Protein AF-A0A1F6R2A9-F1 (afdb_monomer_lite)

Sequence (72 aa):
MDEKLSLLLEIIGWGLIGTTLVFIALKLVGVIHSPTESTLDTLLTTGILALLVETRVKIGLLWSDFKRRKNI

pLDDT: mean 78.5, std 7.36, range [54.44, 86.38]

Secondary structure (DSSP, 8-state):
-HHHHHHHHHHHHHHHHHHHHHHHHHHHTTS-S---HHHHHHHHHHHHHHHHHHHHHHHHHHHHHHHHHHT-

Foldseek 3Di:
DLVVLLVVLLCQLVVLVVVLVVVVVCCVVVVDVDPDVVNSVVSNVSSVVSNVVSVVSVVVVVVVVVCVVVVD

Radius of gyration: 17.31 Å; chains: 1; bounding box: 37×16×52 Å

Structure (mmCIF, N/CA/C/O backbone):
data_AF-A0A1F6R2A9-F1
#
_entry.id   AF-A0A1F6R2A9-F1
#
loop_
_atom_site.group_PDB
_atom_site.id
_atom_site.type_symbol
_atom_site.label_atom_id
_atom_site.label_alt_id
_atom_site.label_comp_id
_atom_site.label_asym_id
_atom_site.label_entity_id
_atom_site.label_seq_id
_atom_site.pdbx_PDB_ins_code
_atom_site.Cartn_x
_atom_site.Cartn_y
_atom_site.Cartn_z
_atom_site.occupancy
_atom_site.B_iso_or_equiv
_atom_site.auth_seq_id
_atom_site.auth_comp_id
_atom_site.auth_asym_id
_atom_site.auth_atom_id
_atom_site.pdbx_PDB_model_num
ATOM 1 N N . MET A 1 1 ? -14.646 10.198 12.130 1.00 58.59 1 MET A N 1
ATOM 2 C CA . MET A 1 1 ? -13.512 10.848 11.429 1.00 58.59 1 MET A CA 1
ATOM 3 C C . MET A 1 1 ? -12.515 9.793 10.954 1.00 58.59 1 MET A C 1
ATOM 5 O O . MET A 1 1 ? -12.001 9.906 9.851 1.00 58.59 1 MET A O 1
ATOM 9 N N . ASP A 1 2 ? -12.353 8.725 11.735 1.00 65.94 2 ASP A N 1
ATOM 10 C CA . ASP A 1 2 ? -11.458 7.585 11.494 1.00 65.94 2 ASP A CA 1
ATOM 11 C C . ASP A 1 2 ? -11.802 6.762 10.247 1.00 65.94 2 ASP A C 1
ATOM 13 O O . ASP A 1 2 ? -10.913 6.276 9.561 1.00 65.94 2 ASP A O 1
ATOM 17 N N . GLU A 1 3 ? -13.083 6.665 9.890 1.00 69.62 3 GLU A N 1
ATOM 18 C CA . GLU A 1 3 ? -13.534 5.899 8.720 1.00 69.62 3 GLU A CA 1
ATOM 19 C C . GLU A 1 3 ? -13.124 6.555 7.390 1.00 69.62 3 GLU A C 1
ATOM 21 O O . GLU A 1 3 ? -12.670 5.881 6.469 1.00 69.62 3 GLU A O 1
ATOM 26 N N . LYS A 1 4 ? -13.167 7.895 7.315 1.00 77.31 4 LYS A N 1
ATOM 27 C CA . LYS A 1 4 ? -12.636 8.648 6.164 1.00 77.31 4 LYS A CA 1
ATOM 28 C C . LYS A 1 4 ? -11.115 8.518 6.060 1.00 77.31 4 LYS A C 1
ATOM 30 O O . LYS A 1 4 ? -10.586 8.435 4.960 1.00 77.31 4 LYS A O 1
ATOM 35 N N . LEU A 1 5 ? -10.429 8.498 7.203 1.00 76.75 5 LEU A N 1
ATOM 36 C CA . LEU A 1 5 ? -8.981 8.299 7.286 1.00 76.75 5 LEU A CA 1
ATOM 37 C C . LEU A 1 5 ? -8.593 6.896 6.809 1.00 76.75 5 LEU A C 1
ATOM 39 O O . LEU A 1 5 ? -7.682 6.771 5.998 1.00 76.75 5 LEU A O 1
ATOM 43 N N . SER A 1 6 ? -9.334 5.870 7.234 1.00 76.06 6 SER A N 1
ATOM 44 C CA . SER A 1 6 ? -9.164 4.493 6.767 1.00 76.06 6 SER A CA 1
ATOM 45 C C . SER A 1 6 ? -9.339 4.388 5.253 1.00 76.06 6 SER A C 1
ATOM 47 O O . SER A 1 6 ? -8.472 3.836 4.591 1.00 76.06 6 SER A O 1
ATOM 49 N N . LEU A 1 7 ? -10.405 4.966 4.690 1.00 80.75 7 LEU A N 1
ATOM 50 C CA . LEU A 1 7 ? -10.635 4.947 3.241 1.00 80.75 7 LEU A CA 1
ATOM 51 C C . LEU A 1 7 ? -9.524 5.668 2.462 1.00 80.75 7 LEU A C 1
ATOM 53 O O . LEU A 1 7 ? -9.100 5.196 1.412 1.00 80.75 7 LEU A O 1
ATOM 57 N N . LEU A 1 8 ? -9.027 6.800 2.971 1.00 82.94 8 LEU A N 1
ATOM 58 C CA . LEU A 1 8 ? -7.914 7.520 2.346 1.00 82.94 8 LEU A CA 1
ATOM 59 C C . LEU A 1 8 ? -6.614 6.708 2.383 1.00 82.94 8 LEU A C 1
ATOM 61 O O . LEU A 1 8 ? -5.921 6.639 1.373 1.00 82.94 8 LEU A O 1
ATOM 65 N N . LEU A 1 9 ? -6.293 6.083 3.518 1.00 81.12 9 LEU A N 1
ATOM 66 C CA . LEU A 1 9 ? -5.120 5.215 3.667 1.00 81.12 9 LEU A CA 1
ATOM 67 C C . LEU A 1 9 ? -5.198 3.988 2.751 1.00 81.12 9 LEU A C 1
ATOM 69 O O . LEU A 1 9 ? -4.192 3.636 2.139 1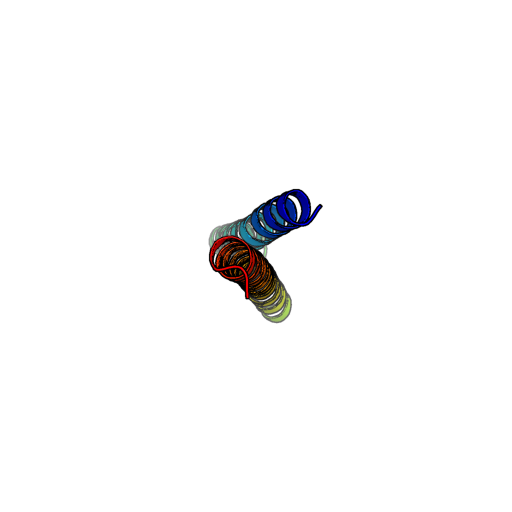.00 81.12 9 LEU A O 1
ATOM 73 N N . GLU A 1 10 ? -6.387 3.404 2.600 1.00 81.88 10 GLU A N 1
ATOM 74 C CA . GLU A 1 10 ? -6.643 2.279 1.697 1.00 81.88 10 GLU A CA 1
ATOM 75 C C . GLU A 1 10 ? -6.382 2.681 0.236 1.00 81.88 10 GLU A C 1
ATOM 77 O O . GLU A 1 10 ? -5.606 2.036 -0.471 1.00 81.88 10 GLU A O 1
ATOM 82 N N . ILE A 1 11 ? -6.951 3.810 -0.203 1.00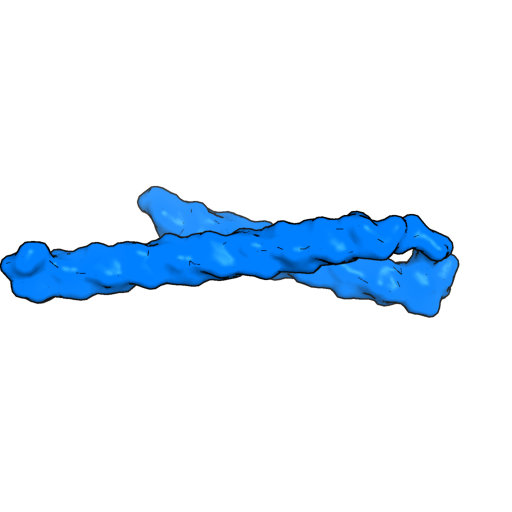 86.38 11 ILE A N 1
ATOM 83 C CA . ILE A 1 11 ? -6.764 4.346 -1.561 1.00 86.38 11 ILE A CA 1
ATOM 84 C C . ILE A 1 11 ? -5.293 4.689 -1.823 1.00 86.38 11 ILE A C 1
ATOM 86 O O . ILE A 1 11 ? -4.770 4.374 -2.891 1.00 86.38 11 ILE A O 1
ATOM 90 N N . ILE A 1 12 ? -4.613 5.320 -0.861 1.00 83.38 12 ILE A N 1
ATOM 91 C CA . ILE A 1 12 ? -3.194 5.679 -0.986 1.00 83.38 12 ILE A CA 1
ATOM 92 C C . ILE A 1 12 ? -2.326 4.415 -1.043 1.00 83.38 12 ILE A C 1
ATOM 94 O O . ILE A 1 12 ? -1.442 4.329 -1.894 1.00 83.38 12 ILE A O 1
ATOM 98 N N . GLY A 1 13 ? -2.592 3.419 -0.193 1.00 80.56 13 GLY A N 1
ATOM 99 C CA . GLY A 1 13 ? -1.865 2.150 -0.168 1.00 80.56 13 GLY A CA 1
ATOM 100 C C . GLY A 1 13 ? -1.972 1.399 -1.495 1.00 80.56 13 GLY A C 1
ATOM 101 O O . GLY A 1 13 ? -0.954 1.073 -2.110 1.00 80.56 13 GLY A O 1
ATOM 102 N N . TRP A 1 14 ? -3.195 1.205 -1.996 1.00 83.25 14 TRP A N 1
ATOM 103 C CA . TRP A 1 14 ? -3.424 0.581 -3.302 1.00 83.25 14 TRP A CA 1
ATOM 104 C C . TRP A 1 14 ? -2.878 1.414 -4.462 1.00 83.25 14 TRP A C 1
ATOM 106 O O . TRP A 1 14 ? -2.318 0.854 -5.405 1.00 83.25 14 TRP A O 1
ATOM 116 N N . GLY A 1 15 ? -2.979 2.743 -4.385 1.00 84.81 15 GLY A N 1
ATOM 117 C CA . GLY A 1 15 ? -2.431 3.659 -5.382 1.00 84.81 15 GLY A CA 1
ATOM 118 C C . GLY A 1 15 ? -0.912 3.544 -5.514 1.00 84.81 15 GLY A C 1
ATOM 119 O O . GLY A 1 15 ? -0.402 3.485 -6.634 1.00 84.81 15 GLY A O 1
ATOM 120 N N . LEU A 1 16 ? -0.195 3.441 -4.390 1.00 83.38 16 LEU A N 1
ATOM 121 C CA . LEU A 1 16 ? 1.263 3.268 -4.344 1.00 83.38 16 LEU A CA 1
ATOM 122 C C . LEU A 1 16 ? 1.707 1.897 -4.873 1.00 83.38 16 LEU A C 1
ATOM 124 O O . LEU A 1 16 ? 2.660 1.801 -5.652 1.00 83.38 16 LEU A O 1
ATOM 128 N N . ILE A 1 17 ? 0.989 0.831 -4.513 1.00 82.12 17 ILE A N 1
ATOM 129 C CA . ILE A 1 17 ? 1.252 -0.516 -5.044 1.00 82.12 17 ILE A CA 1
ATOM 130 C C . ILE A 1 17 ? 1.005 -0.543 -6.559 1.00 82.12 17 ILE A C 1
ATOM 132 O O . ILE A 1 17 ? 1.838 -1.037 -7.320 1.00 82.12 17 ILE A O 1
ATOM 136 N N . GLY A 1 18 ? -0.103 0.049 -7.014 1.00 85.38 18 GLY A N 1
ATOM 137 C CA . GLY A 1 18 ? -0.452 0.145 -8.429 1.00 85.38 18 GLY A CA 1
ATOM 138 C C . GLY A 1 18 ? 0.577 0.931 -9.239 1.00 85.38 18 GLY A C 1
ATOM 139 O O . GLY A 1 18 ? 1.021 0.466 -10.287 1.00 85.38 18 GLY A O 1
ATOM 140 N N . THR A 1 19 ? 1.029 2.084 -8.738 1.00 83.06 19 THR A N 1
ATOM 141 C CA . THR A 1 19 ? 2.093 2.859 -9.403 1.00 83.06 19 THR A CA 1
ATOM 142 C C . THR A 1 19 ? 3.407 2.091 -9.460 1.00 83.06 19 THR A C 1
ATOM 144 O O . THR A 1 19 ? 4.069 2.118 -10.495 1.00 83.06 19 THR A O 1
ATOM 147 N N . THR A 1 20 ? 3.762 1.345 -8.411 1.00 82.06 20 THR A N 1
ATOM 148 C CA . THR A 1 20 ? 4.951 0.476 -8.429 1.00 82.06 20 THR A CA 1
ATOM 149 C C . THR A 1 20 ? 4.857 -0.564 -9.550 1.00 82.06 20 THR A C 1
ATOM 151 O O . THR A 1 20 ? 5.799 -0.716 -10.328 1.00 82.06 20 THR A O 1
ATOM 154 N N . LEU A 1 21 ? 3.713 -1.242 -9.692 1.00 84.31 21 LEU A N 1
ATOM 155 C CA . LEU A 1 21 ? 3.494 -2.218 -10.766 1.00 84.31 21 LEU A CA 1
ATOM 156 C C . LEU A 1 21 ? 3.589 -1.581 -12.157 1.00 84.31 21 LEU A C 1
ATOM 158 O O . LEU A 1 21 ? 4.194 -2.164 -13.055 1.00 84.31 21 LEU A O 1
ATOM 162 N N . VAL A 1 22 ? 3.053 -0.370 -12.330 1.00 85.06 22 VAL A N 1
ATOM 163 C CA . VAL A 1 22 ? 3.169 0.387 -13.586 1.00 85.06 22 VAL A CA 1
ATOM 164 C C . VAL A 1 22 ? 4.628 0.720 -13.890 1.00 85.06 22 VAL A C 1
ATOM 166 O O . VAL A 1 22 ? 5.073 0.523 -15.018 1.00 85.06 22 VAL A O 1
ATOM 169 N N . PHE A 1 23 ? 5.406 1.160 -12.900 1.00 81.44 23 PHE A N 1
ATOM 170 C CA . PHE A 1 23 ? 6.837 1.414 -13.080 1.00 81.44 23 PHE A CA 1
ATOM 171 C C . PHE A 1 23 ? 7.615 0.145 -13.451 1.00 81.44 23 PHE A C 1
ATOM 173 O O . PHE A 1 23 ? 8.488 0.199 -14.318 1.00 81.44 23 PHE A O 1
ATOM 180 N N . ILE A 1 24 ? 7.284 -0.999 -12.845 1.00 81.81 24 ILE A N 1
ATOM 181 C CA . ILE A 1 24 ? 7.869 -2.298 -13.203 1.0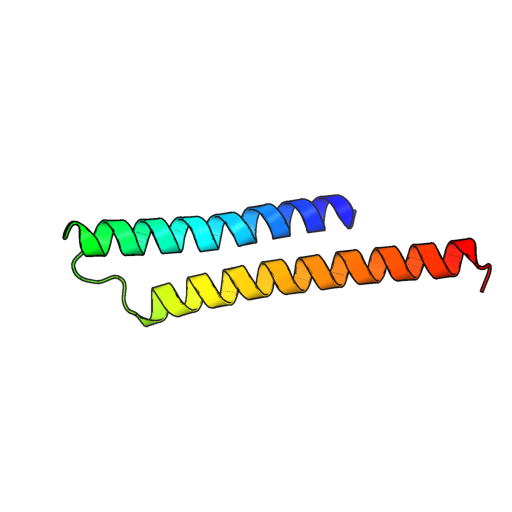0 81.81 24 ILE A CA 1
ATOM 182 C C . ILE A 1 24 ? 7.513 -2.661 -14.650 1.00 81.81 24 ILE A C 1
ATOM 184 O O . ILE A 1 24 ? 8.397 -3.038 -15.418 1.00 81.81 24 ILE A O 1
ATOM 188 N N . ALA A 1 25 ? 6.253 -2.494 -15.056 1.00 83.31 25 ALA A N 1
ATOM 189 C CA . ALA A 1 25 ? 5.815 -2.758 -16.424 1.00 83.31 25 ALA A CA 1
ATOM 190 C C . ALA A 1 25 ? 6.522 -1.844 -17.439 1.00 83.31 25 ALA A C 1
ATOM 192 O O . ALA A 1 25 ? 7.022 -2.315 -18.456 1.00 83.31 25 ALA A O 1
ATOM 193 N N . LEU A 1 26 ? 6.644 -0.548 -17.145 1.00 83.06 26 LEU A N 1
ATOM 194 C CA . LEU A 1 26 ? 7.346 0.410 -18.001 1.00 83.06 26 LEU A CA 1
ATOM 195 C C . LEU A 1 26 ? 8.857 0.126 -18.092 1.00 83.06 26 LEU A C 1
ATOM 197 O O . LEU A 1 26 ? 9.451 0.344 -19.151 1.00 83.06 26 LEU A O 1
ATOM 201 N N . LYS A 1 27 ? 9.471 -0.405 -17.023 1.00 76.69 27 LYS A N 1
ATOM 202 C CA . LYS A 1 27 ? 10.849 -0.927 -17.041 1.00 76.69 27 LYS A CA 1
ATOM 203 C C . LYS A 1 27 ? 10.960 -2.158 -17.947 1.00 76.69 27 LYS A C 1
ATOM 205 O O . LYS A 1 27 ? 11.871 -2.220 -18.764 1.00 76.69 27 LYS A O 1
ATOM 210 N N . LEU A 1 28 ? 10.024 -3.107 -17.848 1.00 79.62 28 LEU A N 1
ATOM 211 C CA . LEU A 1 28 ? 10.003 -4.320 -18.682 1.00 79.62 28 LEU A CA 1
ATOM 212 C C . LEU A 1 28 ? 9.823 -4.014 -20.174 1.00 79.62 28 LEU A C 1
ATOM 214 O O . LEU A 1 28 ? 10.447 -4.660 -21.008 1.00 79.62 28 LEU A O 1
ATOM 218 N N . VAL A 1 29 ? 9.003 -3.016 -20.510 1.00 82.94 29 VAL A N 1
ATOM 219 C CA . VAL A 1 29 ? 8.781 -2.569 -21.898 1.00 82.94 29 VAL A CA 1
ATOM 220 C C . VAL A 1 29 ? 9.961 -1.727 -22.423 1.00 82.94 29 VAL A C 1
ATOM 222 O O . VAL A 1 29 ? 10.016 -1.399 -23.604 1.00 82.94 29 VAL A O 1
ATOM 225 N N . GLY A 1 30 ? 10.940 -1.390 -21.575 1.00 72.88 30 GLY A N 1
ATOM 226 C CA . GLY A 1 30 ? 12.130 -0.630 -21.968 1.00 72.88 30 GLY A CA 1
ATOM 227 C C . GLY A 1 30 ? 11.882 0.869 -22.165 1.00 72.88 30 GLY A C 1
ATOM 228 O O . GLY A 1 30 ? 12.757 1.569 -22.669 1.00 72.88 30 GLY A O 1
ATOM 229 N N . VAL A 1 31 ? 10.715 1.375 -21.746 1.00 72.00 31 VAL A N 1
ATOM 230 C CA . VAL A 1 31 ? 10.362 2.805 -21.804 1.00 72.00 31 VAL A CA 1
ATOM 231 C C . VAL A 1 31 ? 11.172 3.606 -20.783 1.00 72.00 31 VAL A C 1
ATOM 233 O O . VAL A 1 31 ? 11.539 4.749 -21.040 1.00 72.00 31 VAL A O 1
ATOM 236 N N . ILE A 1 32 ? 11.480 3.003 -19.629 1.00 68.62 32 ILE A N 1
ATOM 237 C CA . ILE A 1 32 ? 12.250 3.633 -18.552 1.00 68.62 32 ILE A CA 1
ATOM 238 C C . ILE A 1 32 ? 13.481 2.775 -18.262 1.00 68.62 32 ILE A C 1
ATOM 240 O O . ILE A 1 32 ? 13.354 1.621 -17.859 1.00 68.62 32 ILE A O 1
ATOM 244 N N . HIS A 1 33 ? 14.676 3.340 -18.437 1.00 64.31 33 HIS A N 1
ATOM 245 C CA . HIS A 1 33 ? 15.935 2.615 -18.228 1.00 64.31 33 HIS A CA 1
ATOM 246 C C . HIS A 1 33 ? 16.295 2.423 -16.744 1.00 64.31 33 HIS A C 1
ATOM 248 O O . HIS A 1 33 ? 17.023 1.496 -16.401 1.00 64.31 33 HIS A O 1
ATOM 254 N N . SER A 1 34 ? 15.768 3.258 -15.843 1.00 54.69 34 SER A N 1
ATOM 255 C CA . SER A 1 34 ? 16.040 3.133 -14.409 1.00 54.69 34 SER A CA 1
ATOM 256 C C . SER A 1 34 ? 15.032 3.904 -13.549 1.00 54.69 34 SER A C 1
ATOM 258 O O . SER A 1 34 ? 15.252 5.079 -13.249 1.00 54.69 34 SER A O 1
ATOM 260 N N . PRO A 1 35 ? 13.957 3.282 -13.046 1.00 59.47 35 PRO A N 1
ATOM 261 C CA . PRO A 1 35 ? 13.599 3.588 -11.674 1.00 59.47 35 PRO A CA 1
ATOM 262 C C . PRO A 1 35 ? 14.754 3.079 -10.798 1.00 59.47 35 PRO A C 1
ATOM 264 O O . PRO A 1 35 ? 15.089 1.893 -10.841 1.00 59.47 35 PRO A O 1
ATOM 267 N N . THR A 1 36 ? 15.414 3.977 -10.066 1.00 69.81 36 THR A N 1
ATOM 268 C CA . THR A 1 36 ? 16.381 3.606 -9.024 1.00 69.81 36 THR A CA 1
ATOM 269 C C . THR A 1 36 ? 15.723 2.572 -8.119 1.00 69.81 36 THR A C 1
ATOM 271 O O . 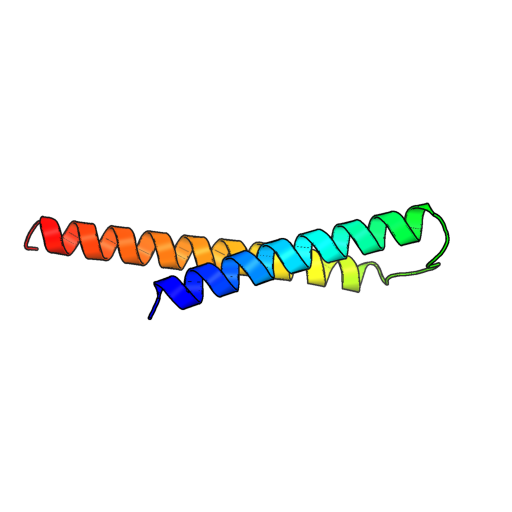THR A 1 36 ? 14.597 2.787 -7.674 1.00 69.81 36 THR A O 1
ATOM 274 N N . GLU A 1 37 ? 16.378 1.437 -7.871 1.00 70.25 37 GLU A N 1
ATOM 275 C CA . GLU A 1 37 ? 15.778 0.333 -7.102 1.00 70.25 37 GLU A CA 1
ATOM 276 C C . GLU A 1 37 ? 15.283 0.797 -5.723 1.00 70.25 37 GLU A C 1
ATOM 278 O 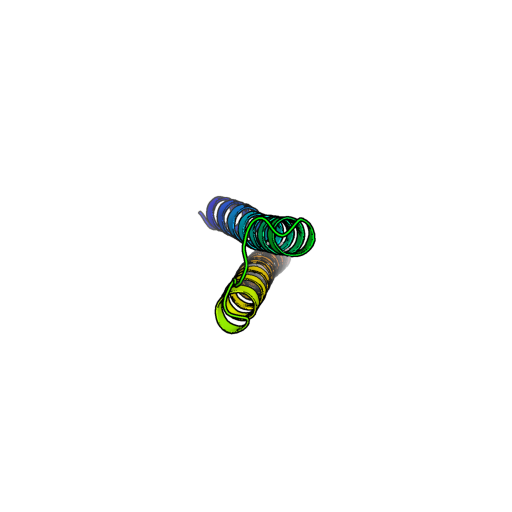O . GLU A 1 37 ? 14.221 0.379 -5.267 1.00 70.25 37 GLU A O 1
ATOM 283 N N . SER A 1 38 ? 15.966 1.787 -5.139 1.00 75.94 38 SER A N 1
ATOM 284 C CA . SER A 1 38 ? 15.560 2.478 -3.913 1.00 75.94 38 SER A CA 1
ATOM 285 C C . SER A 1 38 ? 14.198 3.177 -4.001 1.00 75.94 38 SER A C 1
ATOM 287 O O . SER A 1 38 ? 13.472 3.234 -3.012 1.00 75.94 38 SER A O 1
ATOM 289 N N . THR A 1 39 ? 13.811 3.702 -5.165 1.00 77.12 39 THR A N 1
ATOM 290 C CA . THR A 1 39 ? 12.513 4.356 -5.375 1.00 77.12 39 THR A CA 1
ATOM 291 C C . THR A 1 39 ? 11.376 3.338 -5.379 1.00 77.12 39 THR A C 1
ATOM 293 O O . THR A 1 39 ? 10.342 3.586 -4.765 1.00 77.12 39 THR A O 1
ATOM 296 N N . LEU A 1 40 ? 11.571 2.180 -6.018 1.00 76.25 40 LEU A N 1
ATOM 297 C CA . LEU A 1 40 ? 10.581 1.097 -6.011 1.00 76.25 40 LEU A CA 1
ATOM 298 C C . LEU A 1 40 ? 10.400 0.521 -4.606 1.00 76.25 40 LEU A C 1
ATOM 300 O O . LEU A 1 40 ? 9.270 0.321 -4.167 1.00 76.25 40 LEU A O 1
ATOM 304 N N . ASP A 1 41 ? 11.506 0.320 -3.892 1.00 80.88 41 ASP A N 1
ATOM 305 C CA . ASP A 1 41 ? 11.489 -0.216 -2.534 1.00 80.88 41 ASP A CA 1
ATOM 306 C C . ASP A 1 41 ? 10.813 0.756 -1.553 1.00 80.88 41 ASP A C 1
ATOM 308 O O . ASP A 1 41 ? 9.986 0.363 -0.729 1.00 80.88 41 ASP A O 1
ATOM 312 N N . THR A 1 42 ? 11.057 2.062 -1.719 1.00 82.75 42 THR A N 1
ATOM 313 C CA . THR A 1 42 ? 10.379 3.107 -0.939 1.00 82.75 42 THR A CA 1
ATOM 314 C C . THR A 1 42 ? 8.879 3.138 -1.235 1.00 82.75 42 THR A C 1
ATOM 316 O O . THR A 1 42 ? 8.084 3.228 -0.300 1.00 82.75 42 THR A O 1
ATOM 319 N N . LEU A 1 43 ? 8.459 3.031 -2.501 1.00 80.94 43 LEU A N 1
ATOM 320 C CA . LEU A 1 43 ? 7.038 3.033 -2.877 1.00 80.94 43 LEU A CA 1
ATOM 321 C C . LEU A 1 43 ? 6.300 1.802 -2.335 1.00 80.94 43 LEU A C 1
ATOM 323 O O . LEU A 1 43 ? 5.221 1.948 -1.759 1.00 80.94 43 LEU A O 1
ATOM 327 N N . LEU A 1 44 ? 6.903 0.614 -2.446 1.00 81.31 44 LEU A N 1
ATOM 328 C CA . LEU A 1 44 ? 6.356 -0.623 -1.885 1.00 81.31 44 LEU A CA 1
ATOM 329 C C . LEU A 1 44 ? 6.263 -0.557 -0.365 1.00 81.31 44 LEU A C 1
ATOM 331 O O . LEU A 1 44 ? 5.196 -0.802 0.196 1.00 81.31 44 LEU A O 1
ATOM 335 N N . THR A 1 45 ? 7.351 -0.175 0.303 1.00 84.75 45 THR A N 1
ATOM 336 C CA . THR A 1 45 ? 7.395 -0.073 1.766 1.00 84.75 45 THR A CA 1
ATOM 337 C C . THR A 1 45 ? 6.382 0.948 2.276 1.00 84.75 45 THR A C 1
ATOM 339 O O . THR A 1 45 ? 5.655 0.673 3.230 1.00 84.75 45 THR A O 1
ATOM 342 N N . THR A 1 46 ? 6.261 2.100 1.609 1.00 84.81 46 THR A N 1
ATOM 343 C CA . THR A 1 46 ? 5.275 3.131 1.969 1.00 84.81 46 THR A CA 1
ATOM 344 C C . THR A 1 46 ? 3.843 2.641 1.745 1.00 84.81 46 THR A C 1
ATOM 346 O O . THR A 1 46 ? 2.990 2.850 2.606 1.00 84.81 46 THR A O 1
ATOM 349 N N . GLY A 1 47 ? 3.575 1.937 0.639 1.00 81.75 47 GLY A N 1
ATOM 350 C CA . GLY A 1 47 ? 2.266 1.339 0.364 1.00 81.75 47 GLY A CA 1
ATOM 351 C C . GLY A 1 47 ? 1.869 0.286 1.403 1.00 81.75 47 GLY A C 1
ATOM 352 O O . GLY A 1 47 ? 0.755 0.317 1.924 1.00 81.75 47 GLY A O 1
ATOM 353 N N . ILE A 1 48 ? 2.801 -0.593 1.780 1.00 84.75 48 ILE A N 1
ATOM 354 C CA . ILE A 1 48 ? 2.596 -1.610 2.823 1.00 84.75 48 ILE A CA 1
ATOM 355 C C . ILE A 1 48 ? 2.367 -0.953 4.190 1.00 84.75 48 ILE A C 1
ATOM 357 O O . ILE A 1 48 ? 1.463 -1.355 4.923 1.00 84.75 48 ILE A O 1
ATOM 361 N N . LEU A 1 49 ? 3.147 0.075 4.539 1.00 83.81 49 LEU A N 1
ATOM 362 C CA . LEU A 1 49 ? 2.972 0.817 5.788 1.00 83.81 49 LEU A CA 1
ATOM 363 C C . LEU A 1 49 ? 1.606 1.504 5.855 1.00 83.81 49 LEU A C 1
ATOM 365 O O . LEU A 1 49 ? 0.957 1.435 6.897 1.00 83.81 49 LEU A O 1
ATOM 369 N N . ALA A 1 50 ? 1.142 2.112 4.761 1.00 79.94 50 ALA A N 1
ATOM 370 C CA . ALA A 1 50 ? -0.182 2.727 4.700 1.00 79.94 50 ALA A CA 1
ATOM 371 C C . ALA A 1 50 ? -1.296 1.706 4.999 1.00 79.94 50 ALA A C 1
ATOM 373 O O . ALA A 1 50 ? -2.146 1.965 5.852 1.00 79.94 50 ALA A O 1
ATOM 374 N N . LEU A 1 51 ? -1.232 0.513 4.397 1.00 82.00 51 LEU A N 1
ATOM 375 C CA . LEU A 1 51 ? -2.191 -0.575 4.637 1.00 82.00 51 LEU A CA 1
ATOM 376 C C . LEU A 1 51 ? -2.102 -1.155 6.060 1.00 82.00 51 LEU A C 1
ATOM 378 O O . LEU A 1 51 ? -3.114 -1.493 6.682 1.00 82.00 51 LEU A O 1
ATOM 382 N N . LEU A 1 52 ? -0.896 -1.259 6.624 1.00 84.88 52 LEU A N 1
ATOM 383 C CA . LEU A 1 52 ? -0.710 -1.697 8.011 1.00 84.88 52 LEU A CA 1
ATOM 384 C C . LEU A 1 52 ? -1.306 -0.695 9.003 1.00 84.88 52 LEU A C 1
ATOM 386 O O . LEU A 1 52 ? -1.960 -1.098 9.969 1.00 84.88 52 LEU A O 1
ATOM 390 N N . VAL A 1 53 ? -1.100 0.602 8.767 1.00 83.00 53 VAL A N 1
ATOM 391 C CA . VAL A 1 53 ? -1.689 1.675 9.577 1.00 83.00 53 VAL A CA 1
ATOM 392 C C . VAL A 1 53 ? -3.210 1.652 9.459 1.00 83.00 53 VAL A C 1
ATOM 394 O O . VAL A 1 53 ? -3.896 1.700 10.476 1.00 83.00 53 VAL A O 1
ATOM 397 N N . GLU A 1 54 ? -3.745 1.486 8.253 1.0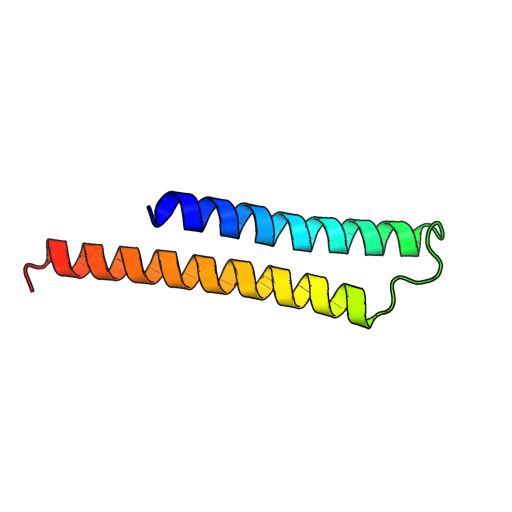0 81.00 54 GLU A N 1
ATOM 398 C CA . GLU A 1 54 ? -5.180 1.322 8.022 1.00 81.00 54 GLU A CA 1
ATOM 399 C C . GLU A 1 54 ? -5.763 0.156 8.839 1.00 81.00 54 GLU A C 1
ATOM 401 O O . GLU A 1 54 ? -6.736 0.313 9.580 1.00 81.00 54 GLU A O 1
ATOM 406 N N . THR A 1 55 ? -5.109 -1.006 8.781 1.00 81.75 55 THR A N 1
ATOM 407 C CA . THR A 1 55 ? -5.522 -2.206 9.517 1.00 81.75 55 THR A CA 1
ATOM 408 C C . THR A 1 55 ? -5.481 -1.972 11.029 1.00 81.75 55 THR A C 1
ATOM 410 O O . THR A 1 55 ? -6.389 -2.380 11.753 1.00 81.75 55 THR A O 1
ATOM 413 N N . ARG A 1 56 ? -4.456 -1.269 11.531 1.00 80.81 56 ARG A N 1
ATOM 414 C CA . ARG A 1 56 ? -4.349 -0.881 12.948 1.00 80.81 56 ARG A CA 1
ATOM 415 C C . ARG A 1 56 ? -5.501 0.028 13.375 1.00 80.81 56 ARG A C 1
ATOM 417 O O . ARG A 1 56 ? -6.060 -0.193 14.448 1.00 80.81 56 ARG A O 1
ATOM 424 N N . VAL A 1 57 ? -5.880 1.002 12.547 1.00 81.25 57 VAL A N 1
ATOM 425 C CA . VAL A 1 57 ? -7.021 1.894 12.813 1.00 81.25 57 VAL A CA 1
ATOM 426 C C . VAL A 1 57 ? -8.330 1.100 12.833 1.00 81.25 57 VAL A C 1
ATOM 428 O O . VAL A 1 57 ? -9.093 1.220 13.793 1.00 81.25 57 VAL A O 1
ATOM 431 N N . LYS A 1 58 ? -8.558 0.216 11.850 1.00 79.75 58 LYS A N 1
ATOM 432 C CA . LYS A 1 58 ? -9.727 -0.684 11.814 1.00 79.75 58 LYS A CA 1
ATOM 433 C C . LYS A 1 58 ? -9.808 -1.567 13.066 1.00 79.75 58 LYS A C 1
ATOM 435 O O . LYS A 1 58 ? -10.869 -1.663 13.678 1.00 79.75 58 LYS A O 1
ATOM 440 N N . ILE A 1 59 ? -8.693 -2.157 13.505 1.00 82.31 59 ILE A N 1
ATOM 441 C CA . ILE A 1 59 ? -8.638 -2.963 14.738 1.00 82.31 59 ILE A CA 1
ATOM 442 C C . ILE A 1 59 ? -8.941 -2.110 15.977 1.00 82.31 59 ILE A C 1
ATOM 444 O O . ILE A 1 59 ? -9.688 -2.550 16.849 1.00 82.31 59 ILE A O 1
ATOM 448 N N . GLY A 1 60 ? -8.399 -0.892 16.059 1.00 80.69 60 GLY A N 1
ATOM 449 C CA . GLY A 1 60 ? -8.675 0.035 17.159 1.00 80.69 60 GLY A CA 1
ATOM 450 C C . GLY A 1 60 ? -10.159 0.397 17.266 1.00 80.69 60 GLY A C 1
ATOM 451 O O . GLY A 1 60 ? -10.714 0.401 18.366 1.00 80.69 60 GLY A O 1
ATOM 452 N N . LEU A 1 61 ? -10.819 0.617 16.126 1.00 79.62 61 LEU A N 1
ATOM 453 C CA . LEU A 1 61 ? -12.261 0.858 16.057 1.00 79.62 61 LEU A CA 1
ATOM 454 C C . LEU A 1 61 ? -13.067 -0.372 16.486 1.00 79.62 61 LEU A C 1
ATOM 456 O O . LEU A 1 61 ? -13.940 -0.250 17.341 1.00 79.62 61 LEU A O 1
ATOM 460 N N . LEU A 1 62 ? -12.729 -1.560 15.974 1.00 81.56 62 LEU A N 1
ATOM 461 C CA . LEU A 1 62 ? -13.383 -2.815 16.363 1.00 81.56 62 LEU A CA 1
ATOM 462 C C . LEU A 1 62 ? -13.241 -3.096 17.863 1.00 81.56 62 LEU A C 1
ATOM 464 O O . LEU A 1 62 ? -14.191 -3.536 18.508 1.00 81.56 62 LEU A O 1
ATOM 468 N N . TRP A 1 63 ? -12.072 -2.812 18.438 1.00 83.81 63 TRP A N 1
ATOM 469 C CA . TRP A 1 63 ? -11.825 -2.967 19.869 1.00 83.81 63 TRP A CA 1
ATOM 470 C C . TRP A 1 63 ? -12.614 -1.960 20.713 1.00 83.81 63 TRP A C 1
ATOM 472 O O . TRP A 1 63 ? -13.182 -2.326 21.744 1.00 83.81 63 TRP A O 1
ATOM 482 N N . SER A 1 64 ? -12.684 -0.705 20.262 1.00 80.69 64 SER A N 1
ATOM 483 C CA . SER A 1 64 ? -13.499 0.341 20.888 1.00 80.69 64 SER A CA 1
ATOM 484 C C . SER A 1 64 ? -14.984 -0.029 20.879 1.00 80.69 64 SER A C 1
ATOM 486 O O . SER A 1 64 ? -15.647 0.006 21.917 1.00 80.69 64 SER A O 1
ATOM 488 N N . ASP A 1 65 ? -15.491 -0.496 19.737 1.00 81.81 65 ASP A N 1
ATOM 489 C CA . ASP A 1 65 ? -16.867 -0.970 19.601 1.00 81.81 65 ASP A CA 1
ATOM 490 C C . ASP A 1 65 ? -17.149 -2.198 20.465 1.00 81.81 65 ASP A C 1
ATOM 492 O O . ASP A 1 65 ? -18.225 -2.304 21.059 1.00 81.81 65 ASP A O 1
ATOM 496 N N . PHE A 1 66 ? -16.186 -3.112 20.579 1.00 83.44 66 PHE A N 1
ATOM 497 C CA . PHE A 1 66 ? -16.305 -4.282 21.439 1.00 83.44 66 PHE A CA 1
ATOM 498 C C . PHE A 1 66 ? -16.392 -3.894 22.921 1.00 83.44 66 PHE A C 1
ATOM 500 O O . PHE A 1 66 ? -17.283 -4.380 23.619 1.00 83.44 66 PHE A O 1
ATOM 507 N N . LYS A 1 67 ? -15.535 -2.977 23.395 1.00 81.81 67 LYS A N 1
ATOM 508 C CA . LYS A 1 67 ? -15.623 -2.428 24.761 1.00 81.81 67 LYS A CA 1
ATOM 509 C C . LYS A 1 67 ? -16.965 -1.749 25.009 1.00 81.81 67 LYS A C 1
ATOM 511 O O . LYS A 1 67 ? -17.641 -2.071 25.983 1.00 81.81 67 LYS A O 1
ATOM 516 N N . ARG A 1 68 ? -17.397 -0.895 24.075 1.00 82.19 68 ARG A N 1
ATOM 517 C CA . ARG A 1 68 ? -18.676 -0.179 24.155 1.00 82.19 68 ARG A CA 1
ATOM 518 C C . ARG A 1 68 ? -19.868 -1.133 24.255 1.00 82.19 68 ARG A C 1
ATOM 520 O O . ARG A 1 68 ? -20.772 -0.888 25.045 1.00 82.19 68 ARG A O 1
ATOM 527 N N . ARG A 1 69 ? -19.871 -2.239 23.500 1.00 76.94 69 ARG A N 1
ATOM 528 C CA . ARG A 1 69 ? -20.928 -3.267 23.579 1.00 76.94 69 ARG A CA 1
ATOM 529 C C . ARG A 1 69 ? -20.875 -4.096 24.860 1.00 76.94 69 ARG A C 1
ATOM 531 O O . ARG A 1 69 ? -21.915 -4.574 25.299 1.00 76.94 69 ARG A O 1
ATOM 538 N N . LYS A 1 70 ? -19.692 -4.284 25.450 1.00 77.25 70 LYS A N 1
ATOM 539 C CA . LYS A 1 70 ? -19.531 -5.021 26.711 1.00 77.25 70 LYS A CA 1
ATOM 540 C C . LYS A 1 70 ? -19.781 -4.187 27.971 1.00 77.25 70 LYS A C 1
ATOM 542 O O . LYS A 1 70 ? -19.805 -4.781 29.043 1.00 77.25 70 LYS A O 1
ATOM 547 N N . ASN A 1 71 ? -20.001 -2.875 27.849 1.00 60.72 71 ASN A N 1
ATOM 548 C CA . ASN A 1 71 ? -20.190 -1.957 28.978 1.00 60.72 71 ASN A CA 1
ATOM 549 C C . ASN A 1 71 ? -19.078 -2.102 30.046 1.00 60.72 71 ASN A C 1
ATOM 551 O O . ASN A 1 71 ? -19.363 -2.169 31.241 1.00 60.72 71 ASN A O 1
ATOM 555 N N . ILE A 1 72 ? -17.824 -2.226 29.580 1.00 54.44 72 ILE A N 1
ATOM 556 C CA . ILE A 1 72 ? -16.589 -2.166 30.385 1.00 54.44 72 ILE A CA 1
ATOM 557 C C . ILE A 1 72 ? -15.915 -0.824 30.122 1.00 54.44 72 ILE A C 1
ATOM 559 O O . ILE A 1 72 ? -15.787 -0.477 28.923 1.00 54.44 72 ILE A O 1
#